Protein AF-A0A512D591-F1 (afdb_monomer)

Structure (mmCIF, N/CA/C/O backbone):
data_AF-A0A512D591-F1
#
_entry.id   AF-A0A512D591-F1
#
loop_
_atom_site.group_PDB
_atom_site.id
_atom_site.type_symbol
_atom_site.label_atom_id
_atom_site.label_alt_id
_atom_site.label_comp_id
_atom_site.label_asym_id
_atom_site.label_entity_id
_atom_site.label_seq_id
_atom_site.pdbx_PDB_ins_code
_atom_site.Cartn_x
_atom_site.Cartn_y
_atom_site.Cartn_z
_atom_site.occupancy
_atom_site.B_iso_or_equiv
_atom_site.auth_seq_id
_atom_site.auth_comp_id
_atom_site.auth_asym_id
_atom_site.auth_atom_id
_atom_site.pdbx_PDB_model_num
ATOM 1 N N . MET A 1 1 ? -17.684 -10.268 -1.336 1.00 44.69 1 MET A N 1
ATOM 2 C CA . MET A 1 1 ? -16.834 -9.140 -0.902 1.00 44.69 1 MET A CA 1
ATOM 3 C C . MET A 1 1 ? -15.992 -9.662 0.245 1.00 44.69 1 MET A C 1
ATOM 5 O O . MET A 1 1 ? -16.570 -10.069 1.242 1.00 44.69 1 MET A O 1
ATOM 9 N N . GLY A 1 2 ? -14.682 -9.813 0.038 1.00 60.81 2 GLY A N 1
ATOM 10 C CA . GLY A 1 2 ? -13.772 -10.288 1.085 1.00 60.81 2 GLY A CA 1
ATOM 11 C C . GLY A 1 2 ? -13.527 -9.179 2.101 1.00 60.81 2 GLY A C 1
ATOM 12 O O . GLY A 1 2 ? -13.513 -8.008 1.717 1.00 60.81 2 GLY A O 1
ATOM 13 N N . SER A 1 3 ? -13.387 -9.531 3.379 1.00 87.50 3 SER A N 1
ATOM 14 C CA . SER A 1 3 ? -13.072 -8.532 4.398 1.00 87.50 3 SER A CA 1
ATOM 15 C C . SER A 1 3 ? -11.680 -7.949 4.138 1.00 87.50 3 SER A C 1
ATOM 17 O O . SER A 1 3 ? -10.803 -8.634 3.606 1.00 87.50 3 SER A O 1
ATOM 19 N N . TYR A 1 4 ? -11.460 -6.697 4.539 1.00 93.19 4 TYR A N 1
ATOM 20 C CA . TYR A 1 4 ? -10.144 -6.050 4.513 1.00 93.19 4 TYR A CA 1
ATOM 21 C C . TYR A 1 4 ? -9.028 -6.952 5.067 1.00 93.19 4 TYR A C 1
ATOM 23 O O . TYR A 1 4 ? -7.957 -7.071 4.476 1.00 93.19 4 TYR A O 1
ATOM 31 N N . CYS A 1 5 ? -9.301 -7.659 6.166 1.00 94.62 5 CYS A N 1
ATOM 32 C CA . CYS A 1 5 ? -8.339 -8.560 6.787 1.00 94.62 5 CYS A CA 1
ATOM 33 C C . CYS A 1 5 ? -8.015 -9.790 5.924 1.00 94.62 5 CYS A C 1
ATOM 35 O O . CYS A 1 5 ? -6.876 -10.252 5.934 1.00 94.62 5 CYS A O 1
ATOM 37 N N . ASP A 1 6 ? -8.973 -10.313 5.155 1.00 94.06 6 ASP A N 1
ATOM 38 C CA . ASP A 1 6 ? -8.719 -11.435 4.242 1.00 94.06 6 ASP A CA 1
ATOM 39 C C . ASP A 1 6 ? -7.893 -10.987 3.037 1.00 94.06 6 ASP A C 1
ATOM 41 O O . ASP A 1 6 ? -6.964 -11.689 2.634 1.00 94.06 6 ASP A O 1
ATOM 45 N N . ALA A 1 7 ? -8.177 -9.790 2.509 1.00 93.88 7 ALA A N 1
ATOM 46 C CA . ALA A 1 7 ? -7.361 -9.185 1.463 1.00 93.88 7 ALA A CA 1
ATOM 47 C C . ALA A 1 7 ? -5.910 -9.017 1.941 1.00 93.88 7 ALA A C 1
ATOM 49 O O . ALA A 1 7 ? -4.990 -9.464 1.258 1.00 93.88 7 ALA A O 1
ATOM 50 N N . LEU A 1 8 ? -5.707 -8.488 3.151 1.00 93.81 8 LEU A N 1
ATOM 51 C CA . LEU A 1 8 ? -4.384 -8.353 3.760 1.00 93.81 8 LEU A CA 1
ATOM 52 C C . LEU A 1 8 ? -3.643 -9.684 3.913 1.00 93.81 8 LEU A C 1
ATOM 54 O O . LEU A 1 8 ? -2.489 -9.793 3.505 1.00 93.81 8 LEU A O 1
ATOM 58 N N . ARG A 1 9 ? -4.295 -10.718 4.456 1.00 92.31 9 ARG A N 1
ATOM 59 C CA . ARG A 1 9 ? -3.673 -12.046 4.604 1.00 92.31 9 ARG A CA 1
ATOM 60 C C . ARG A 1 9 ? -3.310 -12.665 3.260 1.00 92.31 9 ARG A C 1
ATOM 62 O O . ARG A 1 9 ? -2.277 -13.319 3.160 1.00 92.31 9 ARG A O 1
ATOM 69 N N . SER A 1 10 ? -4.136 -12.444 2.235 1.00 91.00 10 SER A N 1
ATOM 70 C CA . SER A 1 10 ? -3.896 -12.999 0.899 1.00 91.00 10 SER A CA 1
ATOM 71 C C . SER A 1 10 ? -2.649 -12.429 0.220 1.00 91.00 10 SER A C 1
ATOM 73 O O . SER A 1 10 ? -2.034 -13.129 -0.575 1.00 91.00 10 SER A O 1
ATOM 75 N N . VAL A 1 11 ? -2.252 -11.196 0.560 1.00 88.81 11 VAL A N 1
ATOM 76 C CA . VAL A 1 11 ? -1.104 -10.511 -0.059 1.00 88.81 11 VAL A CA 1
ATOM 77 C C . VAL A 1 11 ? 0.138 -10.466 0.836 1.00 88.81 11 VAL A C 1
ATOM 79 O O . VAL A 1 11 ? 1.235 -10.213 0.348 1.00 88.81 11 VAL A O 1
ATOM 82 N N . GLN A 1 12 ? -0.003 -10.733 2.140 1.00 86.25 12 GLN A N 1
ATOM 83 C CA . GLN A 1 12 ? 1.074 -10.604 3.129 1.00 86.25 12 GLN A CA 1
ATOM 84 C C . GLN A 1 12 ? 2.342 -11.384 2.744 1.00 86.25 12 GLN A C 1
ATOM 86 O O . GLN A 1 12 ? 3.452 -10.871 2.874 1.00 86.25 12 GLN A O 1
ATOM 91 N N . ALA A 1 13 ? 2.188 -12.630 2.285 1.00 81.75 13 ALA A N 1
ATOM 92 C CA . ALA A 1 13 ? 3.321 -13.473 1.908 1.00 81.75 13 ALA A CA 1
ATOM 93 C C . ALA A 1 13 ? 4.053 -12.926 0.677 1.00 81.75 13 ALA A C 1
ATOM 95 O O . ALA A 1 13 ? 5.284 -12.902 0.665 1.00 81.75 13 ALA A O 1
ATOM 96 N N . ASP A 1 14 ? 3.297 -12.435 -0.307 1.00 80.56 14 ASP A N 1
ATOM 97 C CA . ASP A 1 14 ? 3.837 -11.851 -1.533 1.00 80.56 14 ASP A CA 1
ATOM 98 C C . ASP A 1 14 ? 4.553 -10.536 -1.251 1.00 80.56 14 ASP A C 1
ATOM 100 O O . ASP A 1 14 ? 5.504 -10.186 -1.936 1.00 80.56 14 ASP A O 1
ATOM 104 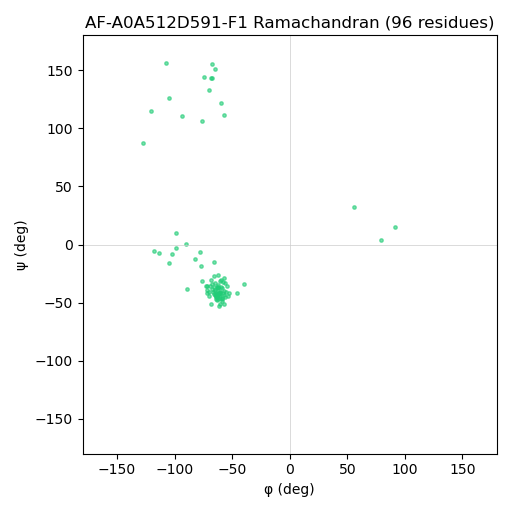N N . TRP A 1 15 ? 4.130 -9.791 -0.233 1.00 83.25 15 TRP A N 1
ATOM 105 C CA . TRP A 1 15 ? 4.733 -8.497 0.050 1.00 83.25 15 TRP A CA 1
ATOM 106 C C . TRP A 1 15 ? 6.077 -8.606 0.750 1.00 83.25 15 TRP A C 1
ATOM 108 O O . TRP A 1 15 ? 6.851 -7.664 0.639 1.00 83.25 15 TRP A O 1
ATOM 118 N N . LYS A 1 16 ? 6.436 -9.737 1.370 1.00 72.88 16 LYS A N 1
ATOM 119 C CA . LYS A 1 16 ? 7.775 -9.934 1.952 1.00 72.88 16 LYS A CA 1
ATOM 120 C C . LYS A 1 16 ? 8.861 -9.742 0.881 1.00 72.88 16 LYS A C 1
ATOM 122 O O . LYS A 1 16 ? 9.004 -10.538 -0.039 1.00 72.88 16 LYS A O 1
ATOM 127 N N . GLY A 1 17 ? 9.641 -8.666 1.000 1.00 67.00 17 GLY A N 1
ATOM 128 C CA . GLY A 1 17 ? 10.665 -8.282 0.013 1.00 67.00 17 GLY A CA 1
ATOM 129 C C . GLY A 1 17 ? 10.214 -7.316 -1.098 1.00 67.00 17 GLY A C 1
ATOM 130 O O . GLY A 1 17 ? 10.937 -7.145 -2.077 1.00 67.00 17 GLY A O 1
ATOM 131 N N . SER A 1 18 ? 9.066 -6.647 -0.955 1.00 68.31 18 SER A N 1
ATOM 132 C CA . SER A 1 18 ? 8.553 -5.548 -1.798 1.00 68.31 18 SER A CA 1
ATOM 133 C C . SER A 1 18 ? 9.610 -4.533 -2.271 1.00 68.31 18 SER A C 1
ATOM 135 O O . SER A 1 18 ? 9.559 -4.084 -3.416 1.00 68.31 18 SER A O 1
ATOM 137 N N . SER A 1 19 ? 10.637 -4.229 -1.471 1.00 72.06 19 SER A N 1
ATOM 138 C CA . SER A 1 19 ? 11.745 -3.347 -1.875 1.00 72.06 19 SER A CA 1
ATOM 139 C C . SER A 1 19 ? 12.532 -3.873 -3.087 1.00 72.06 19 SER A C 1
ATOM 141 O O . SER A 1 19 ? 13.001 -3.087 -3.912 1.00 72.06 19 SER A O 1
ATOM 143 N N . ALA A 1 20 ? 12.638 -5.195 -3.253 1.00 74.56 20 ALA A N 1
ATOM 144 C CA . ALA A 1 20 ? 13.183 -5.822 -4.456 1.00 74.56 20 ALA A CA 1
ATOM 145 C C . ALA A 1 20 ? 12.185 -5.791 -5.627 1.00 74.56 20 ALA A C 1
ATOM 147 O O . ALA A 1 20 ? 12.601 -5.667 -6.779 1.00 74.56 20 ALA A O 1
ATOM 148 N N . MET A 1 21 ? 10.877 -5.841 -5.348 1.00 78.50 21 MET A N 1
ATOM 149 C CA . MET A 1 21 ? 9.829 -5.758 -6.374 1.00 78.50 21 MET A CA 1
ATOM 150 C C . MET A 1 21 ? 9.804 -4.395 -7.062 1.00 78.50 21 MET A C 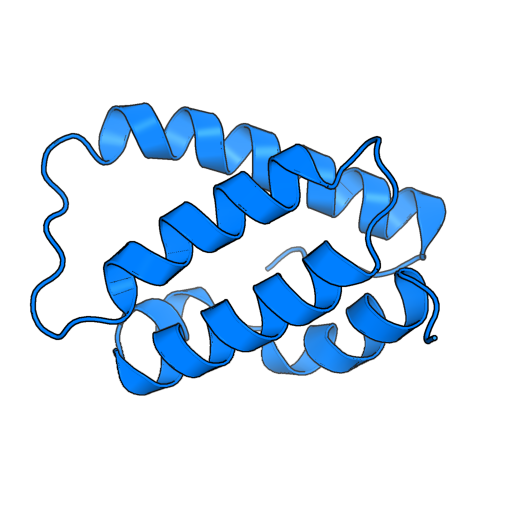1
ATOM 152 O O . MET A 1 21 ? 9.626 -4.330 -8.274 1.00 78.50 21 MET A O 1
ATOM 156 N N . LEU A 1 22 ? 10.059 -3.313 -6.324 1.00 80.19 22 LEU A N 1
ATOM 157 C CA . LEU A 1 22 ? 10.096 -1.957 -6.884 1.00 80.19 22 LEU A CA 1
ATOM 158 C C . LEU A 1 22 ? 11.244 -1.732 -7.885 1.00 80.19 22 LEU A C 1
ATOM 160 O O . LEU A 1 22 ? 11.207 -0.771 -8.647 1.00 80.19 22 LEU A O 1
ATOM 164 N N . LYS A 1 23 ? 12.247 -2.621 -7.930 1.00 83.62 23 LYS A N 1
ATOM 165 C CA . LYS A 1 23 ? 13.343 -2.568 -8.917 1.00 83.62 23 LYS A CA 1
ATOM 166 C C . LYS A 1 23 ? 12.974 -3.191 -10.266 1.00 83.62 23 LYS A C 1
ATOM 168 O O . LYS A 1 23 ? 13.722 -3.040 -11.227 1.00 83.62 23 LYS A O 1
ATOM 173 N N . ASN A 1 24 ? 11.855 -3.914 -10.343 1.00 87.06 24 ASN A N 1
ATOM 174 C CA . ASN A 1 24 ? 11.376 -4.556 -11.561 1.00 87.06 24 ASN A CA 1
ATOM 175 C C . ASN A 1 24 ? 9.983 -4.004 -11.915 1.00 87.06 24 ASN A C 1
ATOM 177 O O . ASN A 1 24 ? 9.031 -4.294 -11.192 1.00 87.06 24 ASN A O 1
ATOM 181 N N . PRO A 1 25 ? 9.815 -3.294 -13.046 1.00 89.44 25 PRO A N 1
ATOM 182 C CA . PRO A 1 25 ? 8.538 -2.682 -13.423 1.00 89.44 25 PRO A CA 1
ATOM 183 C C . PRO A 1 25 ? 7.350 -3.653 -13.458 1.00 89.44 25 PRO A C 1
ATOM 185 O O . PRO A 1 25 ? 6.236 -3.312 -13.053 1.00 89.44 25 PRO A O 1
ATOM 188 N N . ALA A 1 26 ? 7.574 -4.902 -13.879 1.00 89.81 26 ALA A N 1
ATOM 189 C CA . ALA A 1 26 ? 6.530 -5.922 -13.901 1.00 89.81 26 ALA A CA 1
ATOM 190 C C . ALA A 1 26 ? 6.170 -6.409 -12.488 1.00 89.81 26 ALA A C 1
ATOM 192 O O . ALA A 1 26 ? 5.007 -6.706 -12.214 1.00 89.81 26 ALA A O 1
ATOM 193 N N . ALA A 1 27 ? 7.143 -6.496 -11.578 1.00 89.56 27 ALA A N 1
ATOM 194 C CA . ALA A 1 27 ? 6.873 -6.815 -10.177 1.00 89.56 27 ALA A CA 1
ATOM 195 C C . ALA A 1 27 ? 6.187 -5.638 -9.463 1.00 89.56 27 ALA A C 1
ATOM 197 O O . ALA A 1 27 ? 5.189 -5.854 -8.781 1.00 89.56 27 ALA A O 1
ATOM 198 N N . ALA A 1 28 ? 6.621 -4.400 -9.716 1.00 89.94 28 ALA A N 1
ATOM 199 C CA . ALA A 1 28 ? 5.954 -3.190 -9.241 1.00 89.94 28 ALA A CA 1
ATOM 200 C C . ALA A 1 28 ? 4.503 -3.089 -9.743 1.00 89.94 28 ALA A C 1
ATOM 202 O O . ALA A 1 28 ? 3.618 -2.703 -8.988 1.00 89.94 28 ALA A O 1
ATOM 203 N N . THR A 1 29 ? 4.227 -3.502 -10.985 1.00 92.25 29 THR A N 1
ATOM 204 C CA . THR A 1 29 ? 2.858 -3.546 -11.534 1.00 92.25 29 THR A CA 1
ATOM 205 C C . THR A 1 29 ? 1.976 -4.536 -10.775 1.00 92.25 29 THR A C 1
ATOM 207 O O . THR A 1 29 ? 0.852 -4.203 -10.400 1.00 92.25 29 THR A O 1
ATOM 210 N N . ARG A 1 30 ? 2.487 -5.743 -10.495 1.00 91.00 30 ARG A N 1
ATOM 211 C CA . ARG A 1 30 ? 1.764 -6.739 -9.683 1.00 91.00 30 ARG A CA 1
ATOM 212 C C . ARG A 1 30 ? 1.536 -6.235 -8.261 1.00 91.00 30 ARG A C 1
ATOM 214 O O . ARG A 1 30 ? 0.434 -6.366 -7.735 1.00 91.00 30 ARG A O 1
ATOM 221 N N . PHE A 1 31 ? 2.544 -5.592 -7.678 1.00 91.12 31 PHE A N 1
ATOM 222 C CA . PHE A 1 31 ? 2.435 -4.993 -6.356 1.00 91.12 31 PHE A CA 1
ATOM 223 C C . PHE A 1 31 ? 1.370 -3.885 -6.331 1.00 91.12 31 PHE A C 1
ATOM 225 O O . PHE A 1 31 ? 0.465 -3.935 -5.501 1.00 91.12 31 PHE A O 1
ATOM 232 N N . ALA A 1 32 ? 1.365 -2.966 -7.304 1.00 92.25 32 ALA A N 1
ATOM 233 C CA . ALA A 1 32 ? 0.342 -1.923 -7.424 1.00 92.25 32 ALA A CA 1
ATOM 234 C C . ALA A 1 32 ? -1.079 -2.500 -7.534 1.00 92.25 32 ALA A C 1
ATOM 236 O O . ALA A 1 32 ? -2.007 -1.972 -6.920 1.00 92.25 32 ALA A O 1
ATOM 237 N N . ALA A 1 33 ? -1.251 -3.590 -8.289 1.00 93.06 33 ALA A N 1
ATOM 238 C CA . ALA A 1 33 ? -2.537 -4.272 -8.413 1.00 93.06 33 ALA A CA 1
ATOM 239 C C . ALA A 1 33 ? -2.995 -4.878 -7.075 1.00 93.06 33 ALA A C 1
ATOM 241 O O . ALA A 1 33 ? -4.151 -4.708 -6.690 1.00 93.06 33 ALA A O 1
ATOM 242 N N . SER A 1 34 ? -2.086 -5.515 -6.331 1.00 93.38 34 SER A N 1
ATOM 243 C CA . SER A 1 34 ? -2.398 -6.059 -5.003 1.00 93.38 34 SER A CA 1
ATOM 244 C C . SER A 1 34 ? -2.749 -4.964 -3.984 1.00 93.38 34 S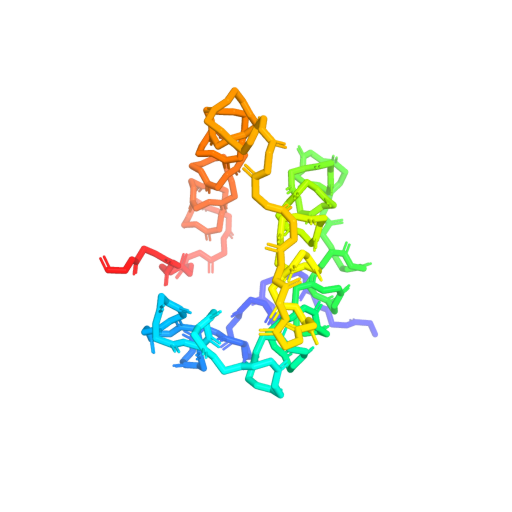ER A C 1
ATOM 246 O O . SER A 1 34 ? -3.710 -5.111 -3.233 1.00 93.38 34 SER A O 1
ATOM 248 N N . VAL A 1 35 ? -2.054 -3.819 -4.015 1.00 94.38 35 VAL A N 1
ATOM 249 C CA . VAL A 1 35 ? -2.385 -2.649 -3.185 1.00 94.38 35 VAL A CA 1
ATOM 250 C C . VAL A 1 35 ? -3.779 -2.118 -3.534 1.00 94.38 35 VAL A C 1
ATOM 252 O O . VAL A 1 35 ? -4.567 -1.842 -2.635 1.00 94.38 35 VAL A O 1
ATOM 255 N N . ALA A 1 36 ? -4.125 -2.036 -4.824 1.00 95.06 36 ALA A N 1
ATOM 256 C CA . ALA A 1 36 ? -5.452 -1.603 -5.264 1.00 95.06 36 ALA A CA 1
ATOM 257 C C . ALA A 1 36 ? -6.572 -2.557 -4.805 1.00 95.06 36 ALA A C 1
ATOM 259 O O . ALA A 1 36 ? -7.661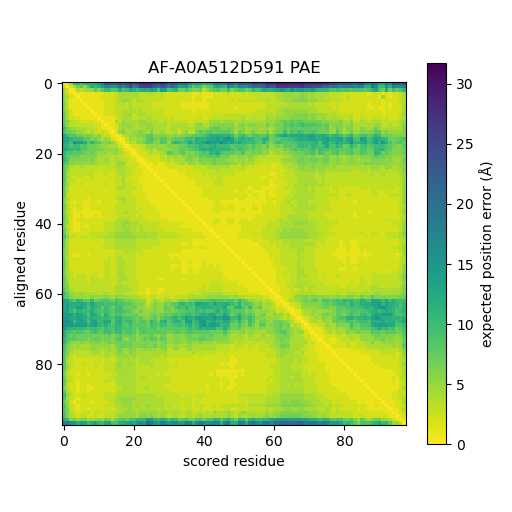 -2.106 -4.448 1.00 95.06 36 ALA A O 1
ATOM 260 N N . GLN A 1 37 ? -6.311 -3.868 -4.788 1.00 94.31 37 GLN A N 1
ATOM 261 C CA . GLN A 1 37 ? -7.253 -4.857 -4.262 1.00 94.31 37 GLN A CA 1
ATOM 262 C C . GLN A 1 37 ? -7.508 -4.645 -2.765 1.00 94.31 37 GLN A C 1
ATOM 264 O O . GLN A 1 37 ? -8.662 -4.657 -2.336 1.00 94.31 37 GLN A O 1
ATOM 269 N N . VAL A 1 38 ? -6.451 -4.423 -1.977 1.00 95.56 38 VAL A N 1
ATOM 270 C CA . VAL A 1 38 ? -6.582 -4.131 -0.543 1.00 95.56 38 VAL A CA 1
ATOM 271 C C . VAL A 1 38 ? -7.332 -2.814 -0.329 1.00 95.56 38 VAL A C 1
ATOM 273 O O . VAL A 1 38 ? -8.313 -2.798 0.416 1.00 95.56 38 VAL A O 1
ATOM 276 N N . GLU A 1 39 ? -6.954 -1.745 -1.040 1.00 96.31 39 GLU A N 1
ATOM 277 C CA . GLU A 1 39 ? -7.601 -0.422 -0.988 1.00 96.31 39 GLU A CA 1
ATOM 278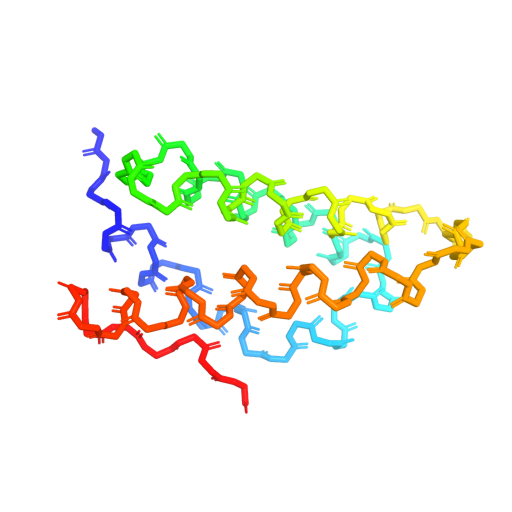 C C . GLU A 1 39 ? -9.115 -0.499 -1.227 1.00 96.31 39 GLU A C 1
ATOM 280 O O . GLU A 1 39 ? -9.894 0.150 -0.527 1.00 96.31 39 GLU A O 1
ATOM 285 N N . ALA A 1 40 ? -9.555 -1.314 -2.190 1.00 95.69 40 ALA A N 1
ATOM 286 C CA . ALA A 1 40 ? -10.972 -1.467 -2.518 1.00 95.69 40 ALA A CA 1
ATOM 287 C C . ALA A 1 40 ? -11.804 -2.035 -1.354 1.00 95.69 40 ALA A C 1
ATOM 289 O O . ALA A 1 40 ? -13.005 -1.776 -1.272 1.00 95.69 40 ALA A O 1
ATOM 290 N N . THR A 1 41 ? -11.165 -2.796 -0.464 1.00 95.44 41 THR A N 1
ATOM 291 C CA . THR A 1 41 ? -11.795 -3.420 0.710 1.00 95.44 41 THR A CA 1
ATOM 292 C C . THR A 1 41 ? -11.504 -2.686 2.016 1.00 95.44 41 THR A C 1
ATOM 294 O O . THR A 1 41 ? -12.090 -3.028 3.040 1.00 95.44 41 THR A O 1
ATOM 297 N N . ALA A 1 42 ? -10.606 -1.699 1.991 1.00 95.56 42 ALA A N 1
ATOM 298 C CA . ALA A 1 42 ? -10.147 -0.997 3.176 1.00 95.56 42 ALA A CA 1
ATOM 299 C C . ALA A 1 42 ? -11.251 -0.127 3.801 1.00 95.56 42 ALA A C 1
ATOM 301 O O . ALA A 1 42 ? -12.030 0.491 3.065 1.00 95.56 42 ALA A O 1
ATOM 302 N N . PRO A 1 43 ? -11.302 -0.037 5.143 1.00 94.75 43 PRO A N 1
ATOM 303 C CA . PRO A 1 43 ? -12.192 0.895 5.819 1.00 94.75 43 PRO A CA 1
ATOM 304 C C . PRO A 1 43 ? -11.750 2.340 5.563 1.00 94.75 43 PRO A C 1
ATOM 306 O O . PRO A 1 43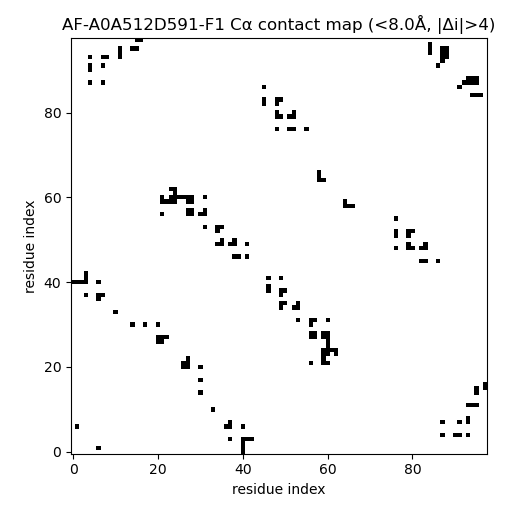 ? -10.573 2.610 5.300 1.00 94.75 43 PRO A O 1
ATOM 309 N N . ASP A 1 44 ? -12.697 3.273 5.670 1.00 95.00 44 ASP A N 1
ATOM 310 C CA . ASP A 1 44 ? -12.489 4.689 5.335 1.00 95.00 44 ASP A CA 1
ATOM 311 C C . ASP A 1 44 ? -11.332 5.333 6.115 1.00 95.00 44 ASP A C 1
ATOM 313 O O . ASP A 1 44 ? -10.657 6.215 5.591 1.00 95.00 44 ASP A O 1
ATOM 317 N N . GLU A 1 45 ? -11.050 4.840 7.323 1.00 93.25 45 GLU A N 1
ATOM 318 C CA . GLU A 1 45 ? -9.968 5.311 8.195 1.00 93.25 45 GL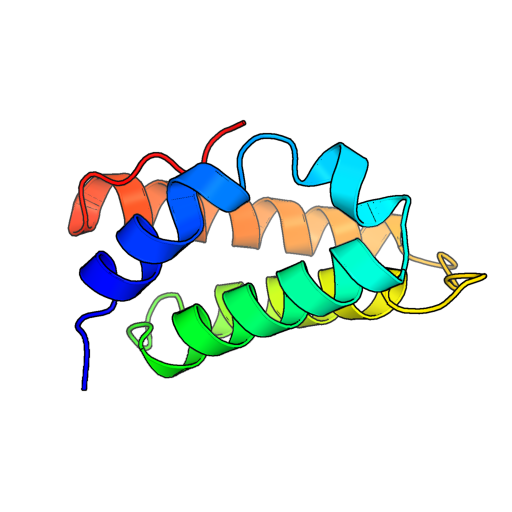U A CA 1
ATOM 319 C C . GLU A 1 45 ? -8.572 5.187 7.567 1.00 93.25 45 GLU A C 1
ATOM 321 O O . GLU A 1 45 ? -7.737 6.067 7.761 1.00 93.25 45 GLU A O 1
ATOM 326 N N . VAL A 1 46 ? -8.313 4.125 6.792 1.00 96.00 46 VAL A N 1
ATOM 327 C CA . VAL A 1 46 ? -6.992 3.860 6.179 1.00 96.00 46 VAL A CA 1
ATOM 328 C C . VAL A 1 46 ? -7.018 3.861 4.655 1.00 96.00 46 VAL A C 1
ATOM 330 O O . VAL A 1 46 ? -5.974 3.782 4.008 1.00 96.00 46 VAL A O 1
ATOM 333 N N . LYS A 1 47 ? -8.194 3.983 4.039 1.00 95.56 47 LYS A N 1
ATOM 334 C CA . LYS A 1 47 ? -8.338 4.044 2.580 1.00 95.56 47 LYS A CA 1
ATOM 335 C C . LYS A 1 47 ? -7.508 5.163 1.917 1.00 95.56 47 LYS A C 1
ATOM 337 O O . LYS A 1 47 ? -6.881 4.881 0.893 1.00 95.56 47 LYS A O 1
ATOM 342 N N . PRO A 1 48 ? -7.405 6.388 2.477 1.00 95.62 48 PRO A N 1
ATOM 343 C CA . PRO A 1 48 ? -6.531 7.431 1.929 1.00 95.62 48 PRO A CA 1
ATOM 344 C C . PRO A 1 48 ? -5.040 7.072 1.994 1.00 95.62 48 PRO A C 1
ATOM 346 O O . PRO A 1 48 ? -4.265 7.438 1.105 1.00 95.62 48 PRO A O 1
ATOM 349 N N . ASP A 1 49 ? -4.632 6.331 3.025 1.00 96.00 49 ASP A N 1
ATOM 350 C CA . ASP A 1 49 ? -3.256 5.859 3.161 1.00 96.00 49 ASP A CA 1
ATOM 351 C C . ASP A 1 49 ? -2.941 4.790 2.110 1.00 96.00 49 ASP A C 1
ATOM 353 O O . ASP A 1 49 ? -1.886 4.843 1.473 1.00 96.00 49 ASP A O 1
ATOM 357 N N . TRP A 1 50 ? -3.883 3.878 1.844 1.00 96.00 50 TRP A N 1
ATOM 358 C CA . TRP A 1 50 ? -3.754 2.890 0.768 1.00 96.00 50 TRP A CA 1
ATOM 359 C C . TRP A 1 50 ? -3.656 3.535 -0.615 1.00 96.00 50 TRP A C 1
ATOM 361 O O . TRP A 1 50 ? -2.792 3.157 -1.409 1.00 96.00 50 TRP A O 1
ATOM 371 N N . ALA A 1 51 ? -4.472 4.557 -0.885 1.00 95.12 51 ALA A N 1
ATOM 372 C CA . ALA A 1 51 ? -4.398 5.323 -2.128 1.00 95.12 51 ALA A CA 1
ATOM 373 C C . ALA A 1 51 ? -3.042 6.040 -2.289 1.00 95.12 51 ALA A C 1
ATOM 375 O O . ALA A 1 51 ? -2.474 6.091 -3.389 1.00 95.12 51 ALA A O 1
ATOM 376 N N . SER A 1 52 ? -2.490 6.553 -1.185 1.00 93.31 52 SER A N 1
ATOM 377 C CA . SER A 1 52 ? -1.158 7.165 -1.161 1.00 93.31 52 SER A CA 1
ATOM 378 C C . SER A 1 52 ? -0.072 6.137 -1.489 1.00 93.31 52 SER A C 1
ATOM 380 O O . SER A 1 52 ? 0.755 6.378 -2.371 1.00 93.31 52 SER A O 1
ATOM 382 N N . LEU A 1 53 ? -0.117 4.953 -0.869 1.00 91.81 53 LEU A N 1
ATOM 383 C CA . LEU A 1 53 ? 0.812 3.862 -1.173 1.00 91.81 53 LEU A CA 1
ATOM 384 C C . LEU A 1 53 ? 0.699 3.408 -2.636 1.00 91.81 53 LEU A C 1
ATOM 386 O O . LEU A 1 53 ? 1.717 3.266 -3.314 1.00 91.81 53 LEU A O 1
ATOM 390 N N . ARG A 1 54 ? -0.521 3.246 -3.164 1.00 92.69 54 ARG A N 1
ATOM 391 C CA . ARG A 1 54 ? -0.746 2.902 -4.578 1.00 92.69 54 ARG A CA 1
ATOM 392 C C . ARG A 1 54 ? -0.084 3.914 -5.511 1.00 92.69 54 ARG A C 1
ATOM 394 O O . ARG A 1 54 ? 0.594 3.514 -6.456 1.00 92.69 54 ARG A O 1
ATOM 401 N N . THR A 1 55 ? -0.238 5.204 -5.219 1.00 91.00 55 THR A N 1
ATOM 402 C CA . THR A 1 55 ? 0.370 6.292 -5.999 1.00 91.00 55 THR A CA 1
ATOM 403 C C . THR A 1 55 ? 1.898 6.204 -6.000 1.00 91.00 55 THR A C 1
ATOM 405 O O . THR A 1 55 ? 2.524 6.394 -7.044 1.00 91.00 55 THR A O 1
ATOM 408 N N . LEU A 1 56 ? 2.514 5.879 -4.856 1.00 89.50 56 LEU A N 1
ATOM 409 C CA . LEU A 1 56 ? 3.957 5.647 -4.782 1.00 89.50 56 LEU A CA 1
ATOM 410 C C . LEU A 1 56 ? 4.372 4.464 -5.663 1.00 89.50 56 LEU A C 1
ATOM 412 O O . LEU A 1 56 ? 5.256 4.614 -6.505 1.00 89.50 56 LEU A O 1
ATOM 416 N N . VAL A 1 57 ? 3.733 3.304 -5.497 1.00 89.81 57 VAL A N 1
ATOM 417 C CA . VAL A 1 57 ? 4.107 2.080 -6.226 1.00 89.81 57 VAL A CA 1
ATOM 418 C C . VAL A 1 57 ? 3.942 2.260 -7.735 1.00 89.81 57 VAL A C 1
ATOM 420 O O . VAL A 1 57 ? 4.797 1.816 -8.501 1.00 89.81 57 VAL A O 1
ATOM 423 N N . GLN A 1 58 ? 2.901 2.972 -8.172 1.00 91.00 58 GLN A N 1
ATOM 4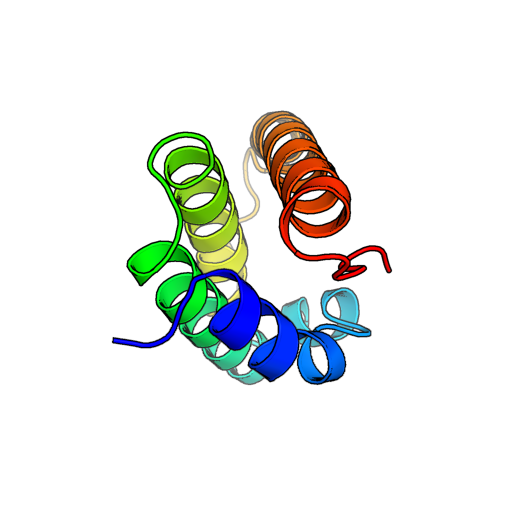24 C CA . GLN A 1 58 ? 2.662 3.272 -9.585 1.00 91.00 58 GLN A CA 1
ATOM 425 C C . GLN A 1 58 ? 3.845 3.975 -10.260 1.00 91.00 58 GLN A C 1
ATOM 427 O O . GLN A 1 58 ? 4.121 3.693 -11.427 1.00 91.00 58 GLN A O 1
ATOM 432 N N . LYS A 1 59 ? 4.605 4.809 -9.536 1.00 89.38 59 LYS A N 1
ATOM 433 C CA . LYS A 1 59 ? 5.810 5.454 -10.085 1.00 89.38 59 LYS A CA 1
ATOM 434 C C . LYS A 1 59 ? 6.858 4.442 -10.540 1.00 89.38 59 LYS A C 1
ATOM 436 O O . LYS A 1 59 ? 7.554 4.718 -11.504 1.00 89.38 59 LYS A O 1
ATOM 441 N N . PHE A 1 60 ? 6.935 3.273 -9.904 1.00 89.56 60 PHE A N 1
ATOM 442 C CA . PHE A 1 60 ? 7.908 2.217 -10.207 1.00 89.56 60 PHE A CA 1
ATOM 443 C C . PHE A 1 60 ? 7.422 1.211 -11.261 1.00 89.56 60 PHE A C 1
ATOM 445 O O . PHE A 1 60 ? 8.143 0.276 -11.596 1.00 89.56 60 PHE A O 1
ATOM 452 N N . THR A 1 61 ? 6.210 1.378 -11.802 1.00 90.25 61 THR A N 1
ATOM 453 C CA . THR A 1 61 ? 5.646 0.470 -12.825 1.00 90.25 61 THR A CA 1
ATOM 454 C C . THR A 1 61 ? 6.209 0.702 -14.228 1.00 90.25 61 THR A C 1
ATOM 456 O O . THR A 1 61 ? 5.941 -0.077 -15.141 1.00 90.25 61 THR A O 1
ATOM 459 N N . VAL A 1 62 ? 7.017 1.750 -14.402 1.00 86.75 62 VAL A N 1
ATOM 460 C CA . VAL A 1 62 ? 7.682 2.106 -15.659 1.00 86.75 62 VAL A CA 1
ATOM 461 C C . VAL A 1 62 ? 9.182 1.816 -15.587 1.00 86.75 62 VAL A C 1
ATOM 463 O O . VAL A 1 62 ? 9.768 1.794 -14.509 1.00 86.75 62 VAL A O 1
ATOM 466 N N . ALA A 1 63 ? 9.819 1.612 -16.744 1.00 79.38 63 ALA A N 1
ATOM 467 C CA . ALA A 1 63 ? 11.242 1.262 -16.829 1.00 79.38 63 ALA A CA 1
ATOM 468 C C . ALA A 1 63 ? 12.182 2.346 -16.272 1.00 79.38 63 ALA A C 1
ATOM 470 O O . ALA A 1 63 ? 13.204 2.019 -15.673 1.00 79.38 63 ALA A O 1
ATOM 471 N N . THR A 1 64 ? 11.817 3.619 -16.439 1.00 80.94 64 THR A N 1
ATOM 472 C CA . THR A 1 64 ? 12.601 4.767 -15.970 1.00 80.94 64 THR A CA 1
ATOM 473 C C . THR A 1 64 ? 11.692 5.673 -15.142 1.00 80.94 64 THR A C 1
ATOM 475 O O . THR A 1 64 ? 11.035 6.552 -15.703 1.00 80.94 64 THR A O 1
ATOM 478 N N . PRO A 1 65 ? 11.564 5.427 -13.829 1.00 78.19 65 PRO A N 1
ATOM 479 C CA . PRO A 1 65 ? 10.664 6.195 -12.986 1.00 78.19 65 PRO A CA 1
ATOM 480 C C . PRO A 1 65 ? 11.199 7.619 -12.800 1.00 78.19 65 PRO A C 1
ATOM 482 O O . PRO A 1 65 ? 12.373 7.813 -12.486 1.00 78.19 65 PRO A O 1
ATOM 485 N N . ASP A 1 66 ? 10.339 8.625 -12.972 1.00 79.50 66 ASP A N 1
ATOM 486 C CA . ASP A 1 66 ? 10.689 9.994 -12.595 1.00 79.50 66 ASP A CA 1
ATOM 487 C C . ASP A 1 66 ? 10.599 10.133 -11.071 1.00 79.50 66 ASP A C 1
ATOM 489 O O . ASP A 1 66 ? 9.516 10.144 -10.473 1.00 79.50 66 ASP A O 1
ATOM 493 N N . LEU A 1 67 ? 11.771 10.195 -10.444 1.00 79.69 67 LEU A N 1
ATOM 494 C CA . LEU A 1 67 ? 11.928 10.322 -8.998 1.00 79.69 67 LEU A CA 1
ATOM 495 C C . LEU A 1 67 ? 12.193 11.774 -8.573 1.00 79.69 67 LEU A C 1
ATOM 497 O O . LEU A 1 67 ? 12.519 12.037 -7.411 1.00 79.69 67 LEU A O 1
ATOM 501 N N . THR A 1 68 ? 12.048 12.733 -9.488 1.00 81.12 68 THR A N 1
ATOM 502 C CA . THR A 1 68 ? 12.191 14.154 -9.177 1.00 81.12 68 THR A CA 1
ATOM 503 C C . THR A 1 68 ? 11.161 14.557 -8.121 1.00 81.12 68 THR A C 1
ATOM 505 O O . THR A 1 68 ? 9.957 14.376 -8.285 1.00 81.12 68 THR A O 1
ATOM 508 N N . GLY A 1 69 ? 11.633 15.076 -6.984 1.00 72.75 69 GLY A N 1
ATOM 509 C CA . GLY A 1 69 ? 10.765 15.470 -5.867 1.00 72.75 69 GLY A CA 1
ATOM 510 C C . GLY A 1 69 ? 10.281 14.317 -4.975 1.00 72.75 69 GLY A C 1
ATOM 511 O O . GLY A 1 69 ? 9.532 14.569 -4.027 1.00 72.75 69 GLY A O 1
ATOM 512 N N . LEU A 1 70 ? 10.741 13.081 -5.214 1.00 79.50 70 LEU A N 1
ATOM 513 C CA . LEU A 1 70 ? 10.342 11.901 -4.442 1.00 79.50 70 LEU A CA 1
ATOM 514 C C . LEU A 1 70 ? 10.648 12.054 -2.944 1.00 79.50 70 LEU A C 1
ATOM 516 O O . LEU A 1 70 ? 9.869 11.590 -2.125 1.00 79.50 70 LEU A O 1
ATOM 520 N N . THR A 1 71 ? 11.711 12.764 -2.558 1.00 77.62 71 THR A N 1
ATOM 521 C CA . THR A 1 71 ? 12.127 12.916 -1.151 1.00 77.62 71 THR A CA 1
ATOM 522 C C . THR A 1 71 ? 11.040 13.504 -0.246 1.00 77.62 71 THR A C 1
ATOM 524 O O . THR A 1 71 ? 10.814 12.994 0.846 1.00 77.62 71 THR A O 1
ATOM 527 N N . LYS A 1 72 ? 10.327 14.550 -0.690 1.00 77.25 72 LYS A N 1
ATOM 528 C CA . LYS A 1 72 ? 9.217 15.125 0.096 1.00 77.25 72 LYS A CA 1
ATOM 529 C C . LYS A 1 72 ? 8.000 14.204 0.107 1.00 77.25 72 LYS A C 1
ATOM 531 O O . LYS A 1 72 ? 7.302 14.117 1.109 1.00 77.25 72 LYS A O 1
ATOM 536 N N . GLN A 1 73 ? 7.751 13.518 -1.007 1.00 80.44 73 GLN A N 1
ATOM 537 C CA . GLN A 1 73 ? 6.638 12.578 -1.116 1.00 80.44 73 GLN A CA 1
ATOM 538 C C . GLN A 1 73 ? 6.869 11.337 -0.240 1.00 80.44 73 GLN A C 1
ATOM 540 O O . GLN A 1 73 ? 5.930 10.869 0.393 1.00 80.44 73 GLN A O 1
ATOM 545 N N . LEU A 1 74 ? 8.118 10.867 -0.121 1.00 82.75 74 LEU A N 1
ATOM 546 C CA . LEU A 1 74 ? 8.511 9.733 0.719 1.00 82.75 74 LEU A CA 1
ATOM 547 C C . LEU A 1 74 ? 8.155 9.941 2.184 1.00 82.75 74 LEU A C 1
ATOM 549 O O . LEU A 1 74 ? 7.608 9.029 2.779 1.00 82.75 74 LEU A O 1
ATOM 553 N N . GLN A 1 75 ? 8.354 11.137 2.741 1.00 81.12 75 GLN A N 1
ATOM 554 C CA . GLN A 1 75 ? 7.957 11.420 4.127 1.00 81.12 75 GLN A CA 1
ATOM 555 C C . GLN A 1 75 ? 6.444 11.248 4.342 1.00 81.12 75 GLN A C 1
ATOM 557 O O . GLN A 1 75 ? 6.006 10.697 5.351 1.00 81.12 75 GLN A O 1
ATOM 562 N N . GLY A 1 76 ? 5.634 11.692 3.374 1.00 84.38 76 GLY A N 1
ATOM 563 C CA . GLY A 1 76 ? 4.188 11.471 3.395 1.00 84.38 76 GLY A CA 1
ATOM 564 C C . GLY A 1 76 ? 3.831 9.989 3.271 1.00 84.38 76 GLY A C 1
ATOM 565 O O . GLY A 1 76 ? 2.984 9.494 4.012 1.00 84.38 76 GLY A O 1
ATOM 566 N N . PHE A 1 77 ? 4.520 9.267 2.385 1.00 87.25 77 PHE A N 1
ATOM 567 C CA . PHE A 1 77 ? 4.307 7.836 2.186 1.00 87.25 77 PHE A CA 1
ATOM 568 C C . PHE A 1 77 ? 4.734 6.989 3.387 1.00 87.25 77 PHE A C 1
ATOM 570 O O . PHE A 1 77 ? 4.018 6.057 3.730 1.00 87.25 77 PHE A O 1
ATOM 577 N N . GLU A 1 78 ? 5.835 7.322 4.062 1.00 88.00 78 GLU A N 1
ATOM 578 C CA . GLU A 1 78 ? 6.281 6.658 5.295 1.00 88.00 78 GLU A CA 1
ATOM 579 C C . GLU A 1 78 ? 5.234 6.796 6.406 1.00 88.00 78 GLU A C 1
ATOM 581 O O . GLU A 1 78 ? 4.915 5.825 7.093 1.00 88.00 78 GLU A O 1
ATOM 586 N N . ALA A 1 79 ? 4.637 7.984 6.553 1.00 90.88 79 ALA A N 1
ATOM 587 C CA . ALA A 1 79 ? 3.562 8.198 7.516 1.00 90.88 79 ALA A CA 1
ATOM 588 C C . ALA A 1 79 ? 2.315 7.358 7.185 1.00 90.88 79 ALA A C 1
ATOM 590 O O . ALA A 1 79 ? 1.732 6.751 8.086 1.00 90.88 79 ALA A O 1
ATOM 591 N N . SER A 1 80 ? 1.923 7.296 5.908 1.00 93.06 80 SER A N 1
ATOM 592 C CA . SER A 1 80 ? 0.816 6.446 5.451 1.00 93.06 80 SER A CA 1
ATOM 593 C C . SER A 1 80 ? 1.103 4.956 5.639 1.00 93.06 80 SER A C 1
ATOM 595 O O . SER A 1 80 ? 0.250 4.241 6.159 1.00 93.06 80 SER A O 1
ATOM 597 N N . ALA A 1 81 ? 2.307 4.493 5.291 1.00 91.19 81 ALA A N 1
ATOM 598 C CA . ALA A 1 81 ? 2.730 3.107 5.481 1.00 91.19 81 ALA A CA 1
ATOM 599 C C . ALA A 1 81 ? 2.662 2.709 6.960 1.00 91.19 81 ALA A C 1
ATOM 601 O O . ALA A 1 81 ? 2.050 1.701 7.300 1.00 91.19 81 ALA A O 1
ATOM 602 N N . LYS A 1 82 ? 3.162 3.563 7.861 1.00 92.38 82 LYS A N 1
ATOM 603 C CA . LYS A 1 82 ? 3.089 3.315 9.304 1.00 92.38 82 LYS A CA 1
ATOM 604 C C . LYS A 1 82 ? 1.649 3.225 9.816 1.00 92.38 82 LYS A C 1
ATOM 606 O O . LYS A 1 82 ? 1.354 2.369 10.646 1.00 92.38 82 LYS A O 1
ATOM 611 N N . ARG A 1 83 ? 0.743 4.094 9.346 1.00 95.00 83 ARG A N 1
ATOM 612 C CA . ARG A 1 83 ? -0.684 4.027 9.721 1.00 95.00 83 ARG A CA 1
ATOM 613 C C . ARG A 1 83 ? -1.334 2.731 9.241 1.00 95.00 83 ARG A C 1
ATOM 615 O O . ARG A 1 83 ? -2.020 2.078 10.024 1.00 95.00 83 ARG A O 1
ATOM 622 N N . ILE A 1 84 ? -1.059 2.335 7.999 1.00 94.56 84 ILE A N 1
ATOM 623 C CA . ILE A 1 84 ? -1.492 1.053 7.435 1.00 94.56 84 ILE A CA 1
ATOM 624 C C . ILE A 1 84 ? -0.991 -0.117 8.286 1.00 94.56 84 ILE A C 1
ATOM 626 O O . ILE A 1 84 ? -1.790 -0.969 8.665 1.00 94.56 84 ILE A O 1
ATOM 630 N N . GLU A 1 85 ? 0.305 -0.159 8.599 1.00 93.25 85 GLU A N 1
ATOM 631 C CA . GLU A 1 85 ? 0.932 -1.237 9.373 1.00 93.25 85 GLU A CA 1
ATOM 632 C C . GLU A 1 85 ? 0.331 -1.356 10.776 1.00 93.25 85 GLU A C 1
ATOM 634 O O . GLU A 1 85 ? -0.006 -2.455 11.220 1.00 93.25 85 GLU A O 1
ATOM 639 N N . VAL A 1 86 ? 0.161 -0.225 11.469 1.00 95.00 86 VAL A N 1
ATOM 640 C CA . VAL A 1 86 ? -0.460 -0.181 12.799 1.00 95.00 86 VAL A CA 1
ATOM 641 C C . VAL A 1 86 ? -1.888 -0.715 12.734 1.00 95.00 86 VAL A C 1
ATOM 643 O O . VAL A 1 86 ? -2.218 -1.639 13.475 1.00 95.00 86 VAL A O 1
ATOM 646 N N . HIS A 1 87 ? -2.705 -0.214 11.807 1.00 95.25 87 HIS A N 1
ATOM 647 C CA . HIS A 1 87 ? -4.088 -0.661 11.666 1.00 95.25 87 HIS A CA 1
ATOM 648 C C . HIS A 1 87 ? -4.175 -2.138 11.240 1.00 95.25 87 HIS A C 1
ATOM 650 O O . HIS A 1 87 ? -5.032 -2.879 11.717 1.00 95.25 87 HIS A O 1
ATOM 656 N N . ALA A 1 88 ? -3.316 -2.604 10.332 1.00 93.88 88 ALA A N 1
ATOM 657 C CA . ALA A 1 88 ? -3.277 -4.007 9.917 1.00 93.88 88 ALA A CA 1
ATOM 658 C C . ALA A 1 88 ? -2.952 -4.932 11.101 1.00 93.88 88 ALA A C 1
ATOM 660 O O . ALA A 1 88 ? -3.608 -5.965 11.280 1.00 93.88 88 ALA A O 1
ATOM 661 N N . ARG A 1 89 ? -1.999 -4.532 11.949 1.00 93.75 89 ARG A N 1
ATOM 662 C CA . ARG A 1 89 ? -1.630 -5.278 13.152 1.00 93.75 89 ARG A CA 1
ATOM 663 C C . ARG A 1 89 ? -2.746 -5.262 14.194 1.00 93.75 89 ARG A C 1
ATOM 665 O O . ARG A 1 89 ? -3.130 -6.320 14.675 1.00 93.75 89 ARG A O 1
ATOM 672 N N . GLU A 1 90 ? -3.273 -4.092 14.534 1.00 94.94 90 GLU A N 1
ATOM 673 C CA . GLU A 1 90 ? -4.253 -3.937 15.617 1.00 94.94 90 GLU A CA 1
ATOM 674 C C . GLU A 1 90 ? -5.613 -4.543 15.252 1.00 94.94 90 GLU A C 1
ATOM 676 O O . GLU A 1 90 ? -6.179 -5.301 16.041 1.00 94.94 90 GLU A O 1
ATOM 681 N N . THR A 1 91 ? -6.094 -4.301 14.030 1.00 94.19 91 THR A N 1
ATOM 682 C CA . THR A 1 91 ? -7.438 -4.711 13.597 1.00 94.19 91 THR A CA 1
ATOM 683 C C . THR A 1 91 ? -7.466 -6.116 13.000 1.00 94.19 91 THR A C 1
ATOM 685 O O . THR A 1 91 ? -8.419 -6.863 13.213 1.00 94.19 91 THR A O 1
ATOM 688 N N . CYS A 1 92 ? -6.434 -6.499 12.241 1.00 93.50 92 CYS A N 1
ATOM 689 C CA . CYS A 1 92 ? -6.437 -7.745 11.467 1.00 93.50 92 CYS A CA 1
ATOM 690 C C . CYS A 1 92 ? -5.424 -8.790 11.949 1.00 93.50 92 CYS A C 1
ATOM 692 O O . CYS A 1 92 ? -5.468 -9.922 11.451 1.00 93.50 92 CYS A O 1
ATOM 694 N N . GLN A 1 93 ? -4.546 -8.435 12.899 1.00 93.56 93 GLN A N 1
ATOM 695 C CA . GLN A 1 93 ? -3.425 -9.268 13.358 1.00 93.56 93 GLN A CA 1
ATOM 696 C C . GLN A 1 93 ? -2.502 -9.685 12.197 1.00 93.56 93 GLN A C 1
ATOM 698 O O . GLN A 1 93 ? -1.948 -10.782 12.186 1.00 93.56 93 GLN A O 1
ATOM 703 N N . VAL A 1 94 ? -2.370 -8.815 11.188 1.00 91.50 94 VAL A N 1
ATOM 704 C CA . VAL A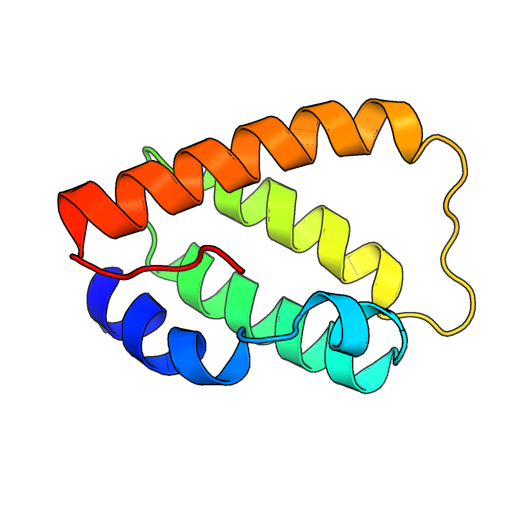 1 94 ? -1.490 -9.018 10.032 1.00 91.50 94 VAL A CA 1
ATOM 705 C C . VAL A 1 94 ? -0.267 -8.132 10.186 1.00 91.50 94 VAL A C 1
ATOM 707 O O . VAL A 1 94 ? -0.389 -6.920 10.343 1.00 91.50 94 VAL A O 1
ATOM 710 N N . ASP A 1 95 ? 0.908 -8.746 10.104 1.00 89.44 95 ASP A N 1
ATOM 711 C CA . ASP A 1 95 ? 2.176 -8.033 10.094 1.00 89.44 95 ASP A CA 1
ATOM 712 C C . ASP A 1 95 ? 2.624 -7.766 8.654 1.00 89.44 95 ASP A C 1
ATOM 714 O O . ASP A 1 95 ? 2.941 -8.696 7.908 1.00 89.44 95 ASP A O 1
ATOM 718 N N . LEU A 1 96 ? 2.590 -6.494 8.265 1.00 84.50 96 LEU A N 1
ATOM 719 C CA . LEU A 1 96 ? 3.066 -6.009 6.969 1.00 84.50 96 LEU A CA 1
ATOM 720 C C . LEU A 1 96 ? 4.479 -5.424 7.056 1.00 84.50 96 LEU A C 1
ATOM 722 O O . LEU A 1 96 ? 5.013 -4.996 6.033 1.00 84.50 96 LEU A O 1
ATOM 726 N N . SER A 1 97 ? 5.059 -5.375 8.260 1.00 73.50 97 SER A N 1
ATOM 727 C CA . SER A 1 97 ? 6.416 -4.885 8.439 1.00 73.50 97 SER A CA 1
ATOM 728 C C . SER A 1 97 ? 7.415 -5.840 7.784 1.00 73.50 97 SER A C 1
ATOM 730 O O . SER A 1 97 ? 7.216 -7.056 7.700 1.00 73.50 97 SER A O 1
ATOM 732 N N . HIS A 1 98 ? 8.450 -5.229 7.223 1.00 58.12 98 HIS A N 1
ATOM 733 C CA . HIS A 1 98 ? 9.497 -5.862 6.438 1.00 58.12 98 HIS A CA 1
ATOM 734 C C . HIS A 1 98 ? 10.711 -6.234 7.273 1.00 58.12 98 HIS A C 1
ATOM 736 O O . HIS A 1 98 ? 11.128 -5.388 8.095 1.00 58.12 98 HIS A O 1
#

Radius of gyration: 12.91 Å; Cα contacts (8 Å, |Δi|>4): 106; chains: 1; bounding box: 30×29×32 Å

Solvent-accessible surface area (backbone atoms only — not comparable to full-atom values): 5373 Å² total; per-residue (Å²): 136,71,53,39,53,54,44,47,63,72,44,44,74,75,47,66,61,46,79,64,29,49,77,33,28,71,45,13,42,54,48,30,51,53,42,49,57,35,34,74,40,40,57,80,93,48,27,67,33,38,53,47,49,32,58,56,36,52,48,27,40,42,95,78,52,85,60,82,71,42,72,68,51,45,58,56,42,53,54,26,50,50,52,48,38,51,49,32,36,75,75,52,71,39,78,72,79,125

Foldseek 3Di:
DDALLVLLVVCLVVLVPVVVLLQPLVSLVVVLVSLVSSLVRDDPQLNVLSVLLSVVSNQSNDNDRDCVVVVVSVVVNVVSVVVVQVCSCPPNVGHNDD

Nearest PDB structures (foldseek):
  5tud-assembly2_D  TM=5.465E-01  e=2.476E+00  Homo sapiens

Organism: NCBI:txid422442

Mean predicted aligned error: 4.34 Å

Secondary structure (DSSP, 8-state):
---HHHHHHHHHHHHTTHHHHTTSHHHHHHHHHHHHHHHHH--TTTHHHHHHHHHHHHHTTSSS---TTHHHHHHHHHHHHHHHHHHHHHHH------

pLDDT: mean 87.43, std 9.26, range [44.69, 96.31]

Sequence (98 aa):
MGSYCDALRSVQADWKGSSAMLKNPAAATRFAASVAQVEATAPDEVKPDWASLRTLVQKFTVATPDLTGLTKQLQGFEASAKRIEVHARETCQVDLSH